Protein AF-A0A7S1S183-F1 (afdb_monomer_lite)

InterPro domains:
  IPR004155 PBS lyase HEAT-like repeat [SM00567] (1-33)
  IPR004155 PBS lyase HEAT-like repeat [SM00567] (35-67)
  IPR004155 PBS lyase HEAT-like repeat [SM00567] (69-101)
  IPR011989 Armadillo-like helical [G3DSA:1.25.10.10] (1-119)
  IPR016024 Armadillo-type fold [SSF48371] (2-116)
  IPR021133 HEAT, type 2 [PS50077] (56-94)

pLDDT: mean 85.81, std 8.19, range [52.41, 94.81]

Secondary structure (DSSP, 8-state):
-HHHHHHHHHHHHHSPTT-HHHHHHHHGGGG-SSHHHHHHHHHHHHHHSPTT-HHHHHHHHGGGG-S-HHHHHHHHHHHHHHSPTT-HHHHHHHHHHHT-SSHHHHHHHHHHHHHHHT-

Structure (mmCIF, N/CA/C/O backbone):
data_AF-A0A7S1S183-F1
#
_entry.id   AF-A0A7S1S183-F1
#
loop_
_atom_site.group_PDB
_atom_site.id
_atom_site.type_symbol
_atom_site.label_atom_id
_atom_site.label_alt_id
_atom_site.label_comp_id
_atom_site.label_asym_id
_atom_site.label_entity_id
_atom_site.label_seq_id
_atom_site.pdbx_PDB_ins_code
_atom_site.Cartn_x
_atom_site.Cartn_y
_atom_site.Cartn_z
_atom_site.occupancy
_atom_site.B_iso_or_equiv
_atom_site.auth_seq_id
_atom_site.auth_comp_id
_atom_site.auth_asym_id
_atom_site.auth_atom_id
_atom_site.pdbx_PDB_model_num
ATOM 1 N N . VAL A 1 1 ? 12.761 -12.565 -15.557 1.00 52.41 1 VAL A N 1
ATOM 2 C CA . VAL A 1 1 ? 11.536 -11.726 -15.482 1.00 52.41 1 VAL A CA 1
ATOM 3 C C . VAL A 1 1 ? 10.562 -12.270 -14.442 1.00 52.41 1 VAL A C 1
ATOM 5 O O . VAL A 1 1 ? 10.143 -11.478 -13.608 1.00 52.41 1 VAL A O 1
ATOM 8 N N . GLU A 1 2 ? 10.282 -13.577 -14.425 1.00 69.88 2 GLU A N 1
ATOM 9 C CA . GLU A 1 2 ? 9.518 -14.254 -13.357 1.00 69.88 2 GLU A CA 1
ATOM 10 C C . GLU A 1 2 ? 10.226 -14.241 -11.999 1.00 69.88 2 GLU A C 1
ATOM 12 O O . GLU A 1 2 ? 9.623 -13.864 -11.006 1.00 69.88 2 GLU A O 1
ATOM 17 N N . VAL A 1 3 ? 11.530 -14.535 -11.974 1.00 75.94 3 VAL A N 1
ATOM 18 C CA . VAL A 1 3 ? 12.269 -14.841 -10.734 1.00 75.94 3 VAL A CA 1
ATOM 19 C C . VAL A 1 3 ? 12.100 -13.805 -9.615 1.00 75.94 3 VAL A C 1
ATOM 21 O O . VAL A 1 3 ? 11.875 -14.193 -8.479 1.00 75.94 3 VAL A O 1
ATOM 24 N N . ARG A 1 4 ? 12.170 -12.493 -9.898 1.00 78.69 4 ARG A N 1
ATOM 25 C CA . ARG A 1 4 ? 12.045 -11.457 -8.848 1.00 78.69 4 ARG A CA 1
ATOM 26 C C . ARG A 1 4 ? 10.615 -11.300 -8.332 1.00 78.69 4 ARG A C 1
ATOM 28 O O . ARG A 1 4 ? 10.431 -11.149 -7.133 1.00 78.69 4 ARG A O 1
ATOM 35 N N . ARG A 1 5 ? 9.617 -11.369 -9.217 1.00 80.12 5 ARG A N 1
ATOM 36 C CA . ARG A 1 5 ? 8.201 -11.371 -8.819 1.00 80.12 5 ARG A CA 1
ATOM 37 C C . ARG A 1 5 ? 7.903 -12.606 -7.971 1.00 80.12 5 ARG A C 1
ATOM 39 O O . ARG A 1 5 ? 7.385 -12.480 -6.871 1.00 80.12 5 ARG A O 1
ATOM 46 N N . THR A 1 6 ? 8.307 -13.774 -8.463 1.00 78.88 6 THR A N 1
ATOM 47 C CA . THR A 1 6 ? 8.131 -15.055 -7.777 1.00 78.88 6 THR A CA 1
ATOM 48 C C . THR A 1 6 ? 8.861 -15.077 -6.437 1.00 78.88 6 THR A C 1
ATOM 50 O O . THR A 1 6 ? 8.320 -15.602 -5.476 1.00 78.88 6 THR A O 1
ATOM 53 N N . ALA A 1 7 ? 10.046 -14.467 -6.330 1.00 77.25 7 ALA A N 1
ATOM 54 C CA . ALA A 1 7 ? 10.759 -14.345 -5.060 1.00 77.25 7 ALA A CA 1
ATOM 55 C C . ALA A 1 7 ? 9.991 -13.481 -4.049 1.00 77.25 7 ALA A C 1
ATOM 57 O O . ALA A 1 7 ? 9.837 -13.891 -2.905 1.00 77.25 7 ALA A O 1
ATOM 58 N N . VAL A 1 8 ? 9.463 -12.326 -4.470 1.00 80.38 8 VAL A N 1
ATOM 59 C CA . VAL A 1 8 ? 8.624 -11.470 -3.612 1.00 80.38 8 VAL A CA 1
ATOM 60 C C . VAL A 1 8 ? 7.364 -12.215 -3.160 1.00 80.38 8 VAL A C 1
ATOM 62 O O . VAL A 1 8 ? 7.011 -12.186 -1.982 1.00 80.38 8 VAL A O 1
ATOM 65 N N . GLU A 1 9 ? 6.705 -12.930 -4.071 1.00 81.38 9 GLU A N 1
ATOM 66 C CA . GLU A 1 9 ? 5.523 -13.743 -3.763 1.00 81.38 9 GLU A CA 1
ATOM 67 C C . GLU A 1 9 ? 5.845 -14.888 -2.796 1.00 81.38 9 GLU A C 1
ATOM 69 O O . GLU A 1 9 ? 5.119 -15.075 -1.821 1.00 81.38 9 GLU A O 1
ATOM 74 N N . ALA A 1 10 ? 6.944 -15.610 -3.025 1.00 77.44 10 ALA A N 1
ATOM 75 C CA . ALA A 1 10 ? 7.378 -16.718 -2.184 1.00 77.44 10 ALA A CA 1
ATOM 76 C C . ALA A 1 10 ? 7.739 -16.242 -0.772 1.00 77.44 10 ALA A C 1
ATOM 78 O O . ALA A 1 10 ? 7.210 -16.793 0.191 1.00 77.44 10 ALA A O 1
ATOM 79 N N . LEU A 1 11 ? 8.548 -15.180 -0.646 1.00 78.88 11 LEU A N 1
ATOM 80 C CA . LEU A 1 11 ? 8.900 -14.570 0.644 1.00 78.88 11 LEU A CA 1
ATOM 81 C C . LEU A 1 11 ? 7.647 -14.175 1.431 1.00 78.88 11 LEU A C 1
ATOM 83 O O . LEU A 1 11 ? 7.523 -14.487 2.609 1.00 78.88 11 LEU A O 1
ATOM 87 N N . SER A 1 12 ? 6.666 -13.581 0.753 1.00 79.12 12 SER A N 1
ATOM 88 C CA . SER A 1 12 ? 5.418 -13.152 1.395 1.00 79.12 12 SER A CA 1
ATOM 89 C C . SER A 1 12 ? 4.487 -14.296 1.780 1.00 79.12 12 SER A C 1
ATOM 91 O O . SER A 1 12 ? 3.586 -14.097 2.586 1.00 79.12 12 SER A O 1
ATOM 93 N N . SER A 1 13 ? 4.635 -15.465 1.153 1.00 81.94 13 SER A N 1
ATOM 94 C CA . SER A 1 13 ? 3.787 -16.630 1.429 1.00 81.94 13 SER A CA 1
ATOM 95 C C . SER A 1 13 ? 4.224 -17.409 2.667 1.00 81.94 13 SER A C 1
ATOM 97 O O . SER A 1 13 ? 3.406 -18.107 3.259 1.00 81.94 13 SER A O 1
ATOM 99 N N . VAL A 1 14 ? 5.501 -17.290 3.043 1.00 79.44 14 VAL A N 1
ATOM 100 C CA . VAL A 1 14 ? 6.097 -18.013 4.176 1.00 79.44 14 VAL A CA 1
ATOM 101 C C . VAL A 1 14 ? 6.329 -17.126 5.395 1.00 79.44 14 VAL A C 1
ATOM 103 O O . VAL A 1 14 ? 6.540 -17.650 6.483 1.00 79.44 14 VAL A O 1
ATOM 106 N N . ALA A 1 15 ? 6.313 -15.803 5.224 1.00 82.56 15 ALA A N 1
ATOM 107 C CA . ALA A 1 15 ? 6.517 -14.867 6.316 1.00 82.56 15 ALA A CA 1
ATOM 108 C C . ALA A 1 15 ? 5.286 -14.761 7.222 1.00 82.56 15 ALA A C 1
ATOM 110 O O . ALA A 1 15 ? 4.144 -14.710 6.757 1.00 82.56 15 ALA A O 1
ATOM 111 N N . GLU A 1 16 ? 5.539 -14.673 8.525 1.00 84.56 16 GLU A N 1
ATOM 112 C CA . GLU A 1 16 ? 4.525 -14.305 9.507 1.00 84.56 16 GLU A CA 1
ATOM 113 C C . GLU A 1 16 ? 4.121 -12.836 9.330 1.00 84.56 16 GLU A C 1
ATOM 115 O O . GLU A 1 16 ? 4.919 -11.986 8.920 1.00 84.56 16 GLU A O 1
ATOM 120 N N . ARG A 1 17 ? 2.857 -12.533 9.639 1.00 85.88 17 ARG A N 1
ATOM 121 C CA . ARG A 1 17 ? 2.362 -11.154 9.651 1.00 85.88 17 ARG A CA 1
ATOM 122 C C . ARG A 1 17 ? 3.115 -10.367 10.734 1.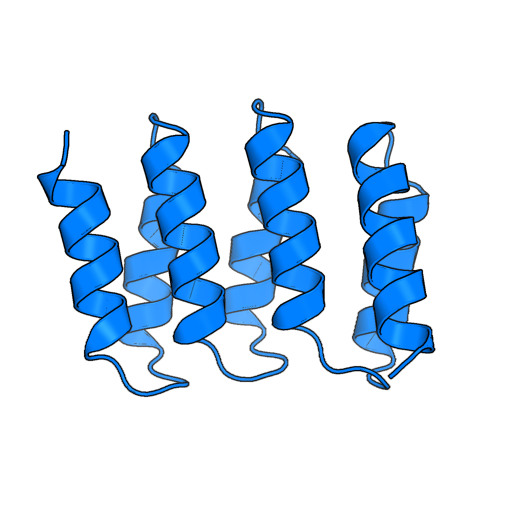00 85.88 17 ARG A C 1
ATOM 124 O O . ARG A 1 17 ? 3.299 -10.887 11.826 1.00 85.88 17 ARG A O 1
ATOM 131 N N . GLY A 1 18 ? 3.555 -9.154 10.415 1.00 84.69 18 GLY A N 1
ATOM 132 C CA . GLY A 1 18 ? 4.384 -8.312 11.283 1.00 84.69 18 GLY A CA 1
ATOM 133 C C . GLY A 1 18 ? 5.886 -8.577 11.193 1.00 84.69 18 GLY A C 1
ATOM 134 O O . GLY A 1 18 ? 6.658 -7.966 11.924 1.00 84.69 18 GLY A O 1
ATOM 135 N N . ASN A 1 19 ? 6.347 -9.465 10.303 1.00 88.88 19 ASN A N 1
ATOM 136 C CA . ASN A 1 19 ? 7.778 -9.715 10.156 1.00 88.88 19 ASN A CA 1
ATOM 137 C C . ASN A 1 19 ? 8.496 -8.501 9.529 1.00 88.88 19 ASN A C 1
ATOM 139 O O . ASN A 1 19 ? 8.498 -8.320 8.309 1.00 88.88 19 ASN A O 1
ATOM 143 N N . GLU A 1 20 ? 9.135 -7.693 10.376 1.00 87.56 20 GLU A N 1
ATOM 144 C CA . GLU A 1 20 ? 9.826 -6.457 9.987 1.00 87.56 20 GLU A CA 1
ATOM 145 C C . GLU A 1 20 ? 10.906 -6.677 8.918 1.00 87.56 20 GLU A C 1
ATOM 147 O O . GLU A 1 20 ? 11.012 -5.892 7.975 1.00 87.56 20 GLU A O 1
ATOM 152 N N . GLU A 1 21 ? 11.681 -7.763 9.010 1.00 88.25 21 GLU A N 1
ATOM 153 C CA . GLU A 1 21 ? 12.730 -8.084 8.033 1.00 88.25 21 GLU A CA 1
ATOM 154 C C . GLU A 1 21 ? 12.134 -8.336 6.640 1.00 88.25 21 GLU A C 1
ATOM 156 O O . GLU A 1 21 ? 12.644 -7.844 5.630 1.00 88.25 21 GLU A O 1
ATOM 161 N N . THR A 1 22 ? 11.002 -9.036 6.580 1.00 89.06 22 THR A N 1
ATOM 162 C CA . THR A 1 22 ? 10.270 -9.282 5.337 1.00 89.06 22 THR A CA 1
ATOM 163 C C . THR A 1 22 ? 9.655 -7.995 4.806 1.00 89.06 22 THR A C 1
ATOM 165 O O . THR A 1 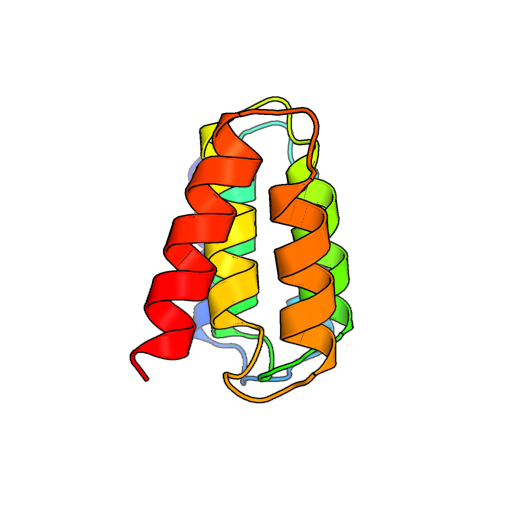22 ? 9.764 -7.722 3.612 1.00 89.06 22 THR A O 1
ATOM 168 N N . ILE A 1 23 ? 9.047 -7.173 5.665 1.00 90.38 23 ILE A N 1
ATOM 169 C CA . ILE A 1 23 ? 8.491 -5.867 5.278 1.00 90.38 23 ILE A CA 1
ATOM 170 C C . ILE A 1 23 ? 9.588 -4.987 4.673 1.00 90.38 23 ILE A C 1
ATOM 172 O O . ILE A 1 23 ? 9.400 -4.414 3.595 1.00 90.38 23 ILE A O 1
ATOM 176 N N . TYR A 1 24 ? 10.760 -4.933 5.305 1.00 89.62 24 TYR A N 1
ATOM 177 C CA . TYR A 1 24 ? 11.914 -4.196 4.803 1.00 89.62 24 TYR A CA 1
ATOM 178 C C . TYR A 1 24 ? 12.403 -4.747 3.455 1.00 89.62 24 TYR A C 1
ATOM 180 O O . TYR A 1 24 ? 12.545 -3.998 2.483 1.00 89.62 24 TYR A O 1
ATOM 188 N N . ALA A 1 25 ? 12.595 -6.066 3.358 1.00 89.62 25 ALA A N 1
ATOM 189 C CA . ALA A 1 25 ? 13.061 -6.720 2.139 1.00 89.62 25 ALA A CA 1
ATOM 190 C C . ALA A 1 25 ? 12.093 -6.523 0.961 1.00 89.62 25 ALA A C 1
ATOM 192 O O . ALA A 1 25 ? 12.527 -6.258 -0.161 1.00 89.62 25 ALA A O 1
ATOM 193 N N . VAL A 1 26 ? 10.781 -6.613 1.200 1.00 91.06 26 VAL A N 1
ATOM 194 C CA . VAL A 1 26 ? 9.748 -6.376 0.183 1.00 91.06 26 VAL A CA 1
ATOM 195 C C . VAL A 1 26 ? 9.699 -4.898 -0.214 1.00 91.06 26 VAL A C 1
ATOM 197 O O . VAL A 1 26 ? 9.588 -4.596 -1.404 1.00 91.06 26 VAL A O 1
ATOM 200 N N . SER A 1 27 ? 9.843 -3.974 0.739 1.00 91.62 27 SER A N 1
ATOM 201 C CA . SER A 1 27 ? 9.826 -2.526 0.476 1.00 91.62 27 SER A CA 1
ATOM 202 C C . SER A 1 27 ? 10.924 -2.091 -0.500 1.00 91.62 27 SER A C 1
ATOM 204 O O . SER A 1 27 ? 10.705 -1.203 -1.325 1.00 91.62 27 SER A O 1
ATOM 206 N N . ALA A 1 28 ? 12.073 -2.776 -0.507 1.00 91.69 28 ALA A N 1
ATOM 207 C CA . ALA A 1 28 ? 13.145 -2.529 -1.475 1.00 91.69 28 ALA A CA 1
ATOM 208 C C . ALA A 1 28 ? 12.711 -2.737 -2.944 1.00 91.69 28 ALA A C 1
ATOM 210 O O . ALA A 1 28 ? 13.306 -2.166 -3.860 1.00 91.69 28 ALA A O 1
ATOM 211 N N . PHE A 1 29 ? 11.659 -3.525 -3.197 1.00 92.88 29 PHE A N 1
ATOM 212 C CA . PHE A 1 29 ? 11.135 -3.772 -4.544 1.00 92.88 29 PHE A CA 1
ATOM 213 C C . PHE A 1 29 ? 10.128 -2.720 -5.025 1.00 92.88 29 PHE A C 1
ATOM 215 O O . PHE A 1 29 ? 9.783 -2.720 -6.210 1.00 92.88 29 PHE A O 1
ATOM 222 N N . LEU A 1 30 ? 9.704 -1.784 -4.169 1.00 93.25 30 LEU A N 1
ATOM 223 C CA . LEU A 1 30 ? 8.817 -0.687 -4.568 1.00 93.25 30 LEU A CA 1
ATOM 224 C C . LEU A 1 30 ? 9.508 0.298 -5.523 1.00 93.25 30 LEU A C 1
ATOM 226 O O . LEU A 1 30 ? 8.847 0.898 -6.354 1.00 93.25 30 LEU A O 1
ATOM 230 N N . GLY A 1 31 ? 10.837 0.419 -5.490 1.00 91.62 31 GLY A N 1
ATOM 231 C CA . GLY A 1 31 ? 11.603 1.248 -6.435 1.00 91.62 31 GLY A CA 1
ATOM 232 C C . GLY A 1 31 ? 11.998 0.536 -7.735 1.00 91.62 31 GLY A C 1
ATOM 233 O O . GLY A 1 31 ? 12.808 1.048 -8.507 1.00 91.62 31 GLY A O 1
ATOM 234 N N . HIS A 1 32 ? 11.507 -0.682 -7.977 1.00 94.19 32 HIS A N 1
ATOM 235 C CA . HIS A 1 32 ? 11.982 -1.491 -9.096 1.00 94.19 32 HIS A CA 1
ATOM 236 C C . HIS A 1 32 ? 11.557 -0.898 -10.453 1.00 94.19 32 HIS A C 1
ATOM 238 O O . HIS A 1 32 ? 10.416 -0.476 -10.634 1.00 94.19 32 HIS A O 1
ATOM 244 N N . GLN A 1 33 ? 12.448 -0.934 -11.454 1.00 92.88 33 GLN A N 1
ATOM 245 C CA . GLN A 1 33 ? 12.214 -0.330 -12.783 1.00 92.88 33 GLN A CA 1
ATOM 246 C C . GLN A 1 33 ? 10.941 -0.851 -13.466 1.00 92.88 33 GLN A C 1
ATOM 248 O O . GLN A 1 33 ? 10.238 -0.126 -14.165 1.00 92.88 33 GLN A O 1
ATOM 253 N N . ARG A 1 34 ? 10.636 -2.130 -13.238 1.00 91.25 34 ARG A N 1
ATOM 254 C CA . ARG A 1 34 ? 9.475 -2.805 -13.819 1.00 91.25 34 ARG A CA 1
ATOM 255 C C . ARG A 1 34 ? 8.221 -2.655 -12.951 1.00 91.25 34 ARG A C 1
ATOM 257 O O . ARG A 1 34 ? 8.278 -3.082 -11.794 1.00 91.25 34 ARG A O 1
ATOM 264 N N . PRO A 1 35 ? 7.098 -2.161 -13.503 1.00 92.19 35 PRO A N 1
ATOM 265 C CA . PRO A 1 35 ? 5.868 -1.934 -12.746 1.00 92.19 35 PRO A CA 1
ATOM 266 C C . PRO A 1 35 ? 5.279 -3.231 -12.186 1.00 92.19 35 PRO A C 1
ATOM 268 O O . PRO A 1 35 ? 4.819 -3.241 -11.051 1.00 92.19 35 PRO A O 1
ATOM 271 N N . GLU A 1 36 ? 5.393 -4.359 -12.895 1.00 91.50 36 GLU A N 1
ATOM 272 C CA . GLU A 1 36 ? 4.840 -5.635 -12.410 1.00 91.50 36 GLU A CA 1
ATOM 273 C C . GLU A 1 36 ? 5.507 -6.103 -11.104 1.00 91.50 36 GLU A C 1
ATOM 275 O O . GLU A 1 36 ? 4.880 -6.747 -10.266 1.00 91.50 36 GLU A O 1
ATOM 280 N N . VAL A 1 37 ? 6.789 -5.769 -10.912 1.00 92.25 37 VAL A N 1
ATOM 281 C CA . VAL A 1 37 ? 7.521 -6.088 -9.675 1.00 92.25 37 VAL A CA 1
ATOM 282 C C . VAL A 1 37 ? 7.100 -5.151 -8.546 1.00 92.25 37 VAL A C 1
ATOM 284 O O . VAL A 1 37 ? 6.910 -5.616 -7.425 1.00 92.25 37 VAL A O 1
ATOM 287 N N . ARG A 1 38 ? 6.889 -3.861 -8.842 1.00 94.75 38 ARG A N 1
ATOM 288 C CA . ARG A 1 38 ? 6.369 -2.896 -7.863 1.00 94.75 38 ARG A CA 1
ATOM 289 C C . ARG A 1 38 ? 4.981 -3.303 -7.378 1.00 94.75 38 ARG A C 1
ATOM 291 O O . ARG A 1 38 ? 4.740 -3.354 -6.179 1.00 94.75 38 ARG A O 1
ATOM 298 N N . GLN A 1 39 ? 4.098 -3.690 -8.296 1.00 92.88 39 GLN A N 1
ATOM 299 C CA . GLN A 1 39 ? 2.754 -4.162 -7.965 1.00 92.88 39 GLN A CA 1
ATOM 300 C C . GLN A 1 39 ? 2.785 -5.420 -7.084 1.00 92.88 39 GLN A C 1
ATOM 302 O O . GLN A 1 39 ? 2.045 -5.511 -6.103 1.00 92.88 39 GLN A O 1
ATOM 307 N N . ALA A 1 40 ? 3.666 -6.376 -7.394 1.00 91.88 40 ALA A N 1
ATOM 308 C CA . ALA A 1 40 ? 3.846 -7.567 -6.569 1.00 91.88 40 ALA A CA 1
ATOM 309 C C . ALA A 1 40 ? 4.354 -7.223 -5.160 1.00 91.88 40 ALA A C 1
ATOM 311 O O . ALA A 1 40 ? 3.873 -7.803 -4.188 1.00 91.88 40 ALA A O 1
ATOM 312 N N . ALA A 1 41 ? 5.267 -6.253 -5.042 1.00 93.50 41 ALA A N 1
ATOM 313 C CA . ALA A 1 41 ? 5.763 -5.759 -3.760 1.00 93.50 41 ALA A CA 1
ATOM 314 C C . ALA A 1 41 ? 4.659 -5.084 -2.929 1.00 93.50 41 ALA A C 1
ATOM 316 O O . ALA A 1 41 ? 4.528 -5.359 -1.741 1.00 93.50 41 ALA A O 1
ATOM 317 N N . VAL A 1 42 ? 3.790 -4.288 -3.555 1.00 94.75 42 VAL A N 1
ATOM 318 C CA . VAL A 1 42 ? 2.616 -3.707 -2.883 1.00 94.75 42 VAL A CA 1
ATOM 319 C C . VAL A 1 42 ? 1.684 -4.795 -2.347 1.00 94.75 42 VAL A C 1
ATOM 321 O O . VAL A 1 42 ? 1.290 -4.768 -1.181 1.00 94.75 42 VAL A O 1
ATOM 324 N N . GLY A 1 43 ? 1.348 -5.789 -3.174 1.00 91.50 43 GLY A N 1
ATOM 325 C CA . GLY A 1 43 ? 0.490 -6.901 -2.753 1.00 91.50 43 GLY A CA 1
ATOM 326 C C . GLY A 1 43 ? 1.123 -7.771 -1.663 1.00 91.50 43 GLY A C 1
ATOM 327 O O . GLY A 1 43 ? 0.423 -8.296 -0.800 1.00 91.50 43 GLY A O 1
ATOM 328 N N . ALA A 1 44 ? 2.446 -7.913 -1.690 1.00 91.81 44 ALA A N 1
ATOM 329 C CA . ALA A 1 44 ? 3.231 -8.558 -0.651 1.00 91.81 44 ALA A CA 1
ATOM 330 C C . ALA A 1 44 ? 3.136 -7.815 0.686 1.00 91.81 44 ALA A C 1
ATOM 332 O O . ALA A 1 44 ? 2.743 -8.439 1.668 1.00 91.81 44 ALA A O 1
ATOM 333 N N . LEU A 1 45 ? 3.379 -6.499 0.706 1.00 92.12 45 LEU A N 1
ATOM 334 C CA . LEU A 1 45 ? 3.293 -5.677 1.919 1.00 92.12 45 LEU A CA 1
ATOM 335 C C . LEU A 1 45 ? 1.929 -5.780 2.594 1.00 92.12 45 LEU A C 1
ATOM 337 O O . LEU A 1 45 ? 1.863 -6.007 3.791 1.00 92.12 45 LEU A O 1
ATOM 341 N N . VAL A 1 46 ? 0.839 -5.731 1.828 1.00 91.06 46 VAL A N 1
ATOM 342 C CA . VAL A 1 46 ? -0.524 -5.900 2.367 1.00 91.06 46 VAL A CA 1
ATOM 343 C C . VAL A 1 46 ? -0.724 -7.242 3.088 1.00 91.06 46 VAL A C 1
ATOM 345 O O . VAL A 1 46 ? -1.550 -7.340 3.995 1.00 91.06 46 VAL A O 1
ATOM 348 N N . ARG A 1 47 ? -0.015 -8.296 2.668 1.00 89.69 47 ARG A N 1
ATOM 349 C CA . ARG A 1 47 ? -0.117 -9.628 3.283 1.00 89.69 47 ARG A CA 1
ATOM 350 C C . ARG A 1 47 ? 0.734 -9.746 4.541 1.00 89.69 47 ARG A C 1
ATOM 352 O O . ARG A 1 47 ? 0.251 -10.304 5.523 1.00 89.69 47 ARG A O 1
ATOM 359 N N . VAL A 1 48 ? 1.971 -9.254 4.483 1.00 89.75 48 VAL A N 1
ATOM 360 C CA . VAL A 1 48 ? 2.965 -9.456 5.547 1.00 89.75 48 VAL A CA 1
ATOM 361 C C . VAL A 1 48 ? 2.936 -8.374 6.618 1.00 89.75 48 VAL A C 1
ATOM 363 O O . VAL A 1 48 ? 3.392 -8.632 7.720 1.00 89.75 48 VAL A O 1
ATOM 366 N N . ALA A 1 49 ? 2.411 -7.184 6.337 1.00 89.06 49 ALA A N 1
ATOM 367 C CA . ALA A 1 49 ? 2.342 -6.110 7.319 1.00 89.06 49 ALA A CA 1
ATOM 368 C C . ALA A 1 49 ? 1.218 -6.330 8.337 1.00 89.06 49 ALA A C 1
ATOM 370 O O . ALA A 1 49 ? 0.159 -6.889 8.018 1.00 89.06 49 ALA A O 1
ATOM 371 N N . GLU A 1 50 ? 1.440 -5.855 9.561 1.00 86.94 50 GLU A N 1
ATOM 372 C CA . GLU A 1 50 ? 0.361 -5.695 10.530 1.00 86.94 50 GLU A CA 1
ATOM 373 C C . GLU A 1 50 ? -0.623 -4.608 10.090 1.00 86.94 50 GLU A C 1
ATOM 375 O O . GLU A 1 50 ? -0.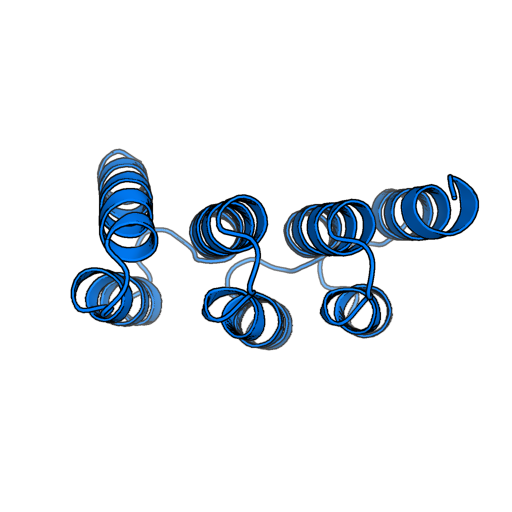355 -3.778 9.216 1.00 86.94 50 GLU A O 1
ATOM 380 N N . THR A 1 51 ? -1.817 -4.651 10.676 1.00 79.81 51 THR A N 1
ATOM 381 C CA . THR A 1 51 ? -2.777 -3.564 10.493 1.00 79.81 51 THR A CA 1
ATOM 382 C C . THR A 1 51 ? -2.202 -2.300 11.136 1.00 79.81 51 THR A C 1
ATOM 384 O O . THR A 1 51 ? -1.665 -2.362 12.237 1.00 79.81 51 THR A O 1
ATOM 387 N N . SER A 1 52 ? -2.282 -1.173 10.433 1.00 78.38 52 SER A N 1
ATOM 388 C CA . SER A 1 52 ? -1.678 0.111 10.803 1.00 78.38 52 SER A CA 1
ATOM 389 C C . SER A 1 52 ? -0.151 0.064 11.000 1.00 78.38 52 SER A C 1
ATOM 391 O O . SER A 1 52 ? 0.413 0.896 11.708 1.00 78.38 52 SER A O 1
ATOM 393 N N . ASP A 1 53 ? 0.547 -0.863 10.329 1.00 85.31 53 ASP A N 1
ATOM 394 C CA . ASP A 1 53 ? 2.013 -0.891 10.296 1.00 85.31 53 ASP A CA 1
ATOM 395 C C . ASP A 1 53 ? 2.572 0.375 9.621 1.00 85.31 53 ASP A C 1
ATOM 397 O O . ASP A 1 53 ? 2.465 0.576 8.404 1.00 85.31 53 ASP A O 1
ATOM 401 N N . ALA A 1 54 ? 3.190 1.241 10.424 1.00 85.12 54 ALA A N 1
ATOM 402 C CA . ALA A 1 54 ? 3.696 2.534 9.976 1.00 85.12 54 ALA A CA 1
ATOM 403 C C . ALA A 1 54 ? 4.792 2.415 8.902 1.00 85.12 54 ALA A C 1
ATOM 405 O O . ALA A 1 54 ? 4.882 3.271 8.013 1.00 85.12 54 ALA A O 1
ATOM 406 N N . SER A 1 55 ? 5.611 1.360 8.953 1.00 87.19 55 SER A N 1
ATOM 407 C CA . SER A 1 55 ? 6.686 1.125 7.985 1.00 87.19 55 SER A CA 1
ATOM 408 C C . SER A 1 55 ? 6.105 0.754 6.624 1.00 87.19 55 SER A C 1
ATOM 410 O O . SER A 1 55 ? 6.481 1.344 5.609 1.00 87.19 55 SER A O 1
ATOM 412 N N . ALA A 1 56 ? 5.135 -0.161 6.598 1.00 89.62 56 ALA A N 1
ATOM 413 C CA . ALA A 1 56 ? 4.443 -0.566 5.382 1.00 89.62 56 ALA A CA 1
ATOM 414 C C . ALA A 1 56 ? 3.636 0.591 4.775 1.00 89.62 56 ALA A C 1
ATOM 416 O O . ALA A 1 56 ? 3.705 0.819 3.566 1.00 89.62 56 ALA A O 1
ATOM 417 N N . VAL A 1 57 ? 2.922 1.363 5.601 1.00 89.44 57 VAL A N 1
ATOM 418 C CA . VAL A 1 57 ? 2.175 2.552 5.159 1.00 89.44 57 VAL A CA 1
ATOM 419 C C . VAL A 1 57 ? 3.117 3.578 4.525 1.00 89.44 57 VAL A C 1
ATOM 421 O O . VAL A 1 57 ? 2.881 4.029 3.401 1.00 89.44 57 VAL A O 1
ATOM 424 N N . THR A 1 58 ? 4.226 3.900 5.195 1.00 89.50 58 THR A N 1
ATOM 425 C CA . THR A 1 58 ? 5.221 4.857 4.683 1.00 89.50 58 THR A CA 1
ATOM 426 C C . THR A 1 58 ? 5.844 4.377 3.376 1.00 89.50 58 THR A C 1
ATOM 428 O O . THR A 1 58 ? 5.981 5.158 2.435 1.00 89.50 58 THR A O 1
ATOM 431 N N . ALA A 1 59 ? 6.177 3.089 3.282 1.00 91.06 59 ALA A N 1
ATOM 432 C CA . ALA A 1 59 ? 6.737 2.504 2.072 1.00 91.06 59 ALA A CA 1
ATOM 433 C C . ALA A 1 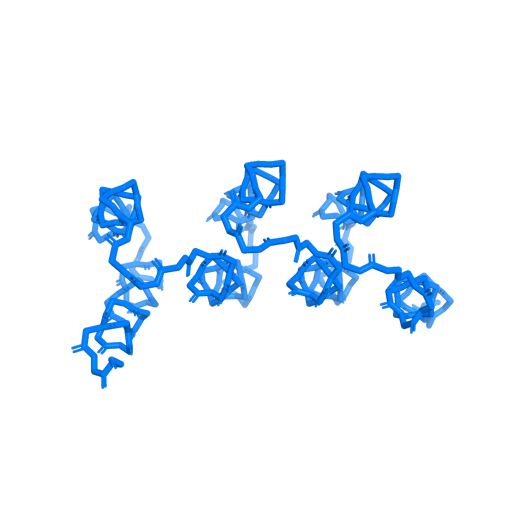59 ? 5.758 2.609 0.889 1.00 91.06 59 ALA A C 1
ATOM 435 O O . ALA A 1 59 ? 6.138 3.045 -0.198 1.00 91.06 59 ALA A O 1
ATOM 436 N N . VAL A 1 60 ? 4.478 2.281 1.102 1.00 92.19 60 VAL A N 1
ATOM 437 C CA . VAL A 1 60 ? 3.447 2.335 0.053 1.00 92.19 60 VAL A CA 1
ATOM 438 C C . VAL A 1 60 ? 3.147 3.771 -0.393 1.00 92.19 60 VAL A C 1
ATOM 440 O O . VAL A 1 60 ? 2.927 3.987 -1.584 1.00 92.19 60 VAL A O 1
ATOM 443 N N . LYS A 1 61 ? 3.203 4.769 0.500 1.00 90.56 61 LYS A N 1
ATOM 444 C CA . LYS A 1 61 ? 2.984 6.187 0.142 1.00 90.56 61 LYS A CA 1
ATOM 445 C C . LYS A 1 61 ? 3.898 6.695 -0.966 1.00 90.56 61 LYS A C 1
ATOM 447 O O . LYS A 1 61 ? 3.471 7.518 -1.770 1.00 90.56 61 LYS A O 1
ATOM 452 N N . VAL A 1 62 ? 5.135 6.208 -1.037 1.00 91.75 62 VAL A N 1
ATOM 453 C CA . VAL A 1 62 ? 6.093 6.623 -2.077 1.00 91.75 62 VAL A CA 1
ATOM 454 C C . VAL A 1 62 ? 5.544 6.350 -3.483 1.00 91.75 62 VAL A C 1
ATOM 456 O O . VAL A 1 62 ? 5.831 7.090 -4.420 1.00 91.75 62 VAL A O 1
ATOM 459 N N . LEU A 1 63 ? 4.701 5.327 -3.632 1.00 94.25 63 LEU A N 1
ATOM 460 C CA . LEU A 1 63 ? 4.110 4.940 -4.910 1.00 94.25 63 LEU A CA 1
ATOM 461 C C . LEU A 1 63 ? 2.921 5.801 -5.347 1.00 94.25 63 LEU A C 1
ATOM 463 O O . LEU A 1 63 ? 2.416 5.611 -6.450 1.00 94.25 63 LEU A O 1
ATOM 467 N N . LEU A 1 64 ? 2.481 6.758 -4.530 1.00 91.19 64 LEU A N 1
ATOM 468 C CA . LEU A 1 64 ? 1.477 7.742 -4.942 1.00 91.19 64 LEU A CA 1
ATOM 469 C C . LEU A 1 64 ? 2.022 8.690 -6.018 1.00 91.19 64 LEU A C 1
ATOM 471 O O . LEU A 1 64 ? 1.267 9.182 -6.843 1.00 91.19 64 LEU A O 1
ATOM 475 N N . GLU A 1 65 ? 3.337 8.887 -6.073 1.00 90.94 65 GLU A N 1
ATOM 476 C CA . GLU A 1 65 ? 4.003 9.670 -7.121 1.00 90.94 65 GLU A CA 1
ATOM 477 C C . GLU A 1 65 ? 4.615 8.761 -8.208 1.00 90.94 65 GLU A C 1
ATOM 479 O O . GLU A 1 65 ? 5.470 9.186 -8.987 1.00 90.94 65 GLU A O 1
ATOM 484 N N . ASP A 1 66 ? 4.202 7.486 -8.277 1.00 94.69 66 ASP A N 1
ATOM 485 C CA . ASP A 1 66 ? 4.691 6.565 -9.303 1.00 94.69 66 ASP A CA 1
ATOM 486 C C . ASP A 1 66 ? 4.273 7.043 -10.709 1.00 94.69 66 ASP A C 1
ATOM 488 O O . ASP A 1 66 ? 3.119 7.445 -10.921 1.00 94.69 66 ASP A O 1
ATOM 492 N N . PRO A 1 67 ? 5.170 6.965 -11.713 1.00 91.94 67 PRO A N 1
ATOM 493 C CA . PRO A 1 67 ? 4.840 7.359 -13.081 1.00 91.94 67 PRO A CA 1
ATOM 494 C C . PRO A 1 67 ? 3.716 6.517 -13.702 1.00 91.94 67 PRO A C 1
ATOM 496 O O . PRO A 1 67 ? 3.074 6.965 -14.650 1.00 91.94 67 PRO A O 1
ATOM 499 N N . SER A 1 68 ? 3.470 5.303 -13.201 1.00 93.62 68 SER A N 1
ATOM 500 C CA . SER A 1 68 ? 2.397 4.429 -13.667 1.00 93.62 68 SER A CA 1
ATOM 501 C C . SER A 1 68 ? 1.100 4.666 -12.877 1.00 93.62 68 SER A C 1
ATOM 503 O O . SER A 1 68 ? 1.065 4.375 -11.678 1.00 93.62 68 SER A O 1
ATOM 505 N N . PRO A 1 69 ? -0.001 5.086 -13.532 1.00 91.50 69 PRO A N 1
ATOM 506 C CA . PRO A 1 69 ? -1.306 5.245 -12.878 1.00 91.50 69 PRO A CA 1
ATOM 507 C C . PRO A 1 69 ? -1.815 3.959 -12.210 1.00 91.50 69 PRO A C 1
ATOM 509 O O . PRO A 1 69 ? -2.405 3.994 -11.133 1.00 91.50 69 PRO A O 1
ATOM 512 N N . GLU A 1 70 ? -1.528 2.799 -12.806 1.00 92.38 70 GLU A N 1
ATOM 513 C CA . GLU A 1 70 ? -1.903 1.493 -12.248 1.00 92.38 70 GLU A CA 1
ATOM 514 C C . GLU A 1 70 ? -1.190 1.201 -10.918 1.00 92.38 70 GLU A C 1
ATOM 516 O O . GLU A 1 70 ? -1.768 0.608 -10.001 1.00 92.38 70 GLU A O 1
ATOM 521 N N . ILE A 1 71 ? 0.060 1.653 -10.777 1.00 94.81 71 ILE A N 1
ATOM 522 C CA . ILE A 1 71 ? 0.814 1.519 -9.527 1.00 94.81 71 ILE A CA 1
ATOM 523 C C . ILE A 1 71 ? 0.298 2.497 -8.477 1.00 94.81 71 ILE A C 1
ATOM 525 O O . ILE A 1 71 ? 0.107 2.084 -7.333 1.00 94.81 71 ILE A O 1
ATOM 529 N N . ARG A 1 72 ? -0.031 3.737 -8.860 1.00 93.50 72 ARG A N 1
ATOM 530 C CA . ARG A 1 72 ? -0.665 4.703 -7.948 1.00 93.50 72 ARG A CA 1
ATOM 531 C C . ARG A 1 72 ? -1.981 4.172 -7.385 1.00 93.50 72 ARG A C 1
ATOM 533 O O . ARG A 1 72 ? -2.175 4.156 -6.172 1.00 93.50 72 ARG A O 1
ATOM 540 N N . ARG A 1 73 ? -2.852 3.632 -8.244 1.00 91.12 73 ARG A N 1
ATOM 541 C CA . ARG A 1 73 ? -4.103 2.975 -7.822 1.00 91.12 73 ARG A CA 1
ATOM 542 C C . ARG A 1 73 ? -3.850 1.786 -6.901 1.00 91.12 73 ARG A C 1
ATOM 544 O O . ARG A 1 73 ? -4.519 1.643 -5.879 1.00 91.12 73 ARG A O 1
ATOM 551 N N . SER A 1 74 ? -2.857 0.957 -7.227 1.00 93.12 74 SER A N 1
ATOM 552 C CA . SER A 1 74 ? -2.460 -0.173 -6.379 1.00 93.12 74 SER A CA 1
ATOM 553 C C . SER A 1 74 ? -2.001 0.288 -4.992 1.00 93.12 74 SER A C 1
ATOM 555 O O . SER A 1 74 ? -2.352 -0.346 -3.998 1.00 93.12 74 SER A O 1
ATOM 557 N N . ALA A 1 75 ? -1.266 1.400 -4.914 1.00 93.12 75 ALA A N 1
ATOM 558 C CA . ALA A 1 75 ? -0.815 1.988 -3.659 1.00 93.12 75 ALA A CA 1
ATOM 559 C C . ALA A 1 75 ? -1.993 2.460 -2.799 1.00 93.12 75 ALA A C 1
ATOM 561 O O . ALA A 1 75 ? -2.081 2.096 -1.632 1.00 93.12 75 ALA A O 1
ATOM 562 N N . ILE A 1 76 ? -2.954 3.178 -3.382 1.00 91.62 76 ILE A N 1
ATOM 563 C CA . ILE A 1 76 ? -4.145 3.667 -2.666 1.00 91.62 76 ILE A CA 1
ATOM 564 C C . ILE A 1 76 ? -4.995 2.500 -2.152 1.00 91.62 76 ILE A C 1
ATOM 566 O O . ILE A 1 76 ? -5.393 2.470 -0.986 1.00 91.62 76 ILE A O 1
ATOM 570 N N . ALA A 1 77 ? -5.207 1.481 -2.988 1.00 89.88 77 ALA A N 1
ATOM 571 C CA . ALA A 1 77 ? -5.917 0.272 -2.586 1.00 89.88 77 ALA A CA 1
ATOM 572 C C . ALA A 1 77 ? -5.193 -0.491 -1.462 1.00 89.88 77 ALA A C 1
ATOM 574 O O . ALA A 1 77 ? -5.848 -1.102 -0.613 1.00 89.88 77 ALA A O 1
ATOM 575 N N . ALA A 1 78 ? -3.856 -0.483 -1.456 1.00 90.88 78 ALA A N 1
ATOM 576 C CA . ALA A 1 78 ? -3.050 -1.077 -0.398 1.00 90.88 78 ALA A CA 1
ATOM 577 C C . ALA A 1 78 ? -3.113 -0.270 0.900 1.00 90.88 78 ALA A C 1
ATOM 579 O O . ALA A 1 78 ? -3.338 -0.875 1.944 1.00 90.88 78 ALA A O 1
ATOM 580 N N . LEU A 1 79 ? -3.023 1.063 0.840 1.00 89.50 79 LEU A N 1
ATOM 581 C CA . LEU A 1 79 ? -3.235 1.937 1.997 1.00 89.50 79 LEU A CA 1
ATOM 582 C C . LEU A 1 79 ? -4.594 1.646 2.636 1.00 89.50 79 LEU A C 1
ATOM 584 O O . LEU A 1 79 ? -4.654 1.322 3.812 1.00 89.50 79 LEU A O 1
ATOM 588 N N . GLY A 1 80 ? -5.670 1.572 1.852 1.00 86.88 80 GLY A N 1
ATOM 589 C CA . GLY A 1 80 ? -6.995 1.213 2.368 1.00 86.88 80 GLY A CA 1
ATOM 590 C C . GLY A 1 80 ? -7.143 -0.205 2.941 1.00 86.88 80 GLY A C 1
ATOM 591 O O . GLY A 1 80 ? -8.214 -0.540 3.444 1.00 86.88 80 GLY A O 1
ATOM 592 N N . LYS A 1 81 ? -6.148 -1.088 2.785 1.00 87.38 81 LYS A N 1
ATOM 593 C CA . LYS A 1 81 ? -6.114 -2.427 3.404 1.00 87.38 81 LYS A CA 1
ATOM 594 C C . LYS A 1 81 ? -5.171 -2.493 4.603 1.00 87.38 81 LYS A C 1
ATOM 596 O O . LYS A 1 81 ? -5.427 -3.290 5.498 1.00 87.38 81 LYS A O 1
ATOM 601 N N . LEU A 1 82 ? -4.080 -1.732 4.561 1.00 86.25 82 LEU A N 1
ATOM 602 C CA . LEU A 1 82 ? -3.121 -1.604 5.653 1.00 86.25 82 LEU A CA 1
ATOM 603 C C . LEU A 1 82 ? -3.712 -0.787 6.796 1.00 86.25 82 LEU A C 1
ATOM 605 O O . LEU A 1 82 ? -3.476 -1.103 7.950 1.00 86.25 82 LEU A O 1
ATOM 609 N N . LEU A 1 83 ? -4.504 0.226 6.467 1.00 82.06 83 LEU A N 1
ATOM 610 C CA . LEU A 1 83 ? -5.139 1.120 7.416 1.00 82.06 83 LEU A CA 1
ATOM 611 C C . LEU A 1 83 ? -6.447 0.505 7.948 1.00 82.06 83 LEU A C 1
ATOM 613 O O . LEU A 1 83 ? -7.273 0.012 7.171 1.00 82.06 83 LEU A O 1
ATOM 617 N N . GLU A 1 84 ? -6.631 0.520 9.269 1.00 71.81 84 GLU A N 1
ATOM 618 C CA . GLU A 1 84 ? -7.855 0.037 9.916 1.00 71.81 84 GLU A CA 1
ATOM 619 C C . GLU A 1 84 ? -9.007 1.040 9.773 1.00 71.81 84 GLU A C 1
ATOM 621 O O . GLU A 1 84 ? -8.820 2.254 9.856 1.00 71.81 84 GLU A O 1
ATOM 626 N N . ALA A 1 85 ? -10.231 0.544 9.576 1.00 60.72 85 ALA A N 1
ATOM 627 C CA . ALA A 1 85 ? -11.408 1.404 9.619 1.00 60.72 85 ALA A CA 1
ATOM 628 C C . ALA A 1 85 ? -11.626 1.893 11.062 1.00 60.72 85 ALA A C 1
ATOM 630 O O . ALA A 1 85 ? -11.753 1.079 11.971 1.00 60.72 85 ALA A O 1
ATOM 631 N N . GLY A 1 86 ? -11.684 3.212 11.261 1.00 58.59 86 GLY A N 1
ATOM 632 C CA . GLY A 1 86 ? -11.921 3.829 12.573 1.00 58.59 86 GLY A CA 1
ATOM 633 C C . GLY A 1 86 ? -10.689 4.446 13.236 1.00 58.59 86 GLY A C 1
ATOM 634 O O . GLY A 1 86 ? -10.834 5.100 14.265 1.00 58.59 86 GLY A O 1
ATOM 635 N N . ASP A 1 87 ? -9.504 4.305 12.641 1.00 68.88 87 ASP A N 1
ATOM 636 C CA . ASP A 1 87 ? -8.312 5.034 13.070 1.00 68.88 87 ASP A CA 1
ATOM 637 C C . ASP A 1 87 ? -8.321 6.451 12.458 1.00 68.88 87 ASP A C 1
ATOM 639 O O . ASP A 1 87 ? -8.444 6.648 11.248 1.00 68.88 87 ASP A O 1
ATOM 643 N N . GLU A 1 88 ? -8.249 7.469 13.313 1.00 69.56 88 GLU A N 1
ATOM 644 C CA . GLU A 1 88 ? -8.330 8.879 12.921 1.00 69.56 88 GLU A CA 1
ATOM 645 C C . GLU A 1 88 ? -7.164 9.296 12.008 1.00 69.56 88 GLU A C 1
ATOM 647 O O . GLU A 1 88 ? -7.332 10.151 11.130 1.00 69.56 88 GLU A O 1
ATOM 652 N N . SER A 1 89 ? -6.009 8.632 12.139 1.00 70.06 89 SER A N 1
ATOM 653 C CA . SER A 1 89 ? -4.862 8.846 11.252 1.00 70.06 89 SER A CA 1
ATOM 654 C C . SER A 1 89 ? -5.196 8.482 9.802 1.00 70.06 89 SER A C 1
ATOM 656 O O . SER A 1 89 ? -4.809 9.189 8.874 1.00 70.06 89 SER A O 1
ATOM 658 N N . VAL A 1 90 ? -6.027 7.458 9.601 1.00 70.44 90 VAL A N 1
ATOM 659 C CA . VAL A 1 90 ? -6.474 6.959 8.292 1.00 70.44 90 VAL A CA 1
ATOM 660 C C . VAL A 1 90 ? -7.371 7.970 7.598 1.00 70.44 90 VAL A C 1
ATOM 662 O O . VAL A 1 90 ? -7.238 8.205 6.397 1.00 70.44 90 VAL A O 1
ATOM 665 N N . ALA A 1 91 ? -8.279 8.589 8.353 1.00 72.38 91 ALA A N 1
ATOM 666 C CA . ALA A 1 91 ? -9.191 9.591 7.821 1.00 72.38 91 ALA A CA 1
ATOM 667 C C . ALA A 1 91 ? -8.433 10.833 7.333 1.00 72.38 91 ALA A C 1
ATOM 669 O O . ALA A 1 91 ? -8.716 11.325 6.238 1.00 72.38 91 ALA A O 1
ATOM 670 N N . GLN A 1 92 ? -7.444 11.311 8.097 1.00 79.06 92 GLN A N 1
ATOM 671 C CA . GLN A 1 92 ? -6.589 12.428 7.673 1.00 79.06 92 GLN A CA 1
ATOM 672 C C . GLN A 1 92 ? -5.788 12.072 6.424 1.00 79.06 92 GLN A C 1
ATOM 674 O O . GLN A 1 92 ? -5.736 12.843 5.468 1.00 79.06 92 GLN A O 1
ATOM 679 N N . GLU A 1 93 ? -5.208 10.878 6.408 1.00 78.69 93 GLU A N 1
ATOM 680 C CA . GLU A 1 93 ? -4.356 10.430 5.320 1.00 78.69 93 GLU A CA 1
ATOM 681 C C . GLU A 1 93 ? -5.113 10.299 3.999 1.00 78.69 93 GLU A C 1
ATOM 683 O O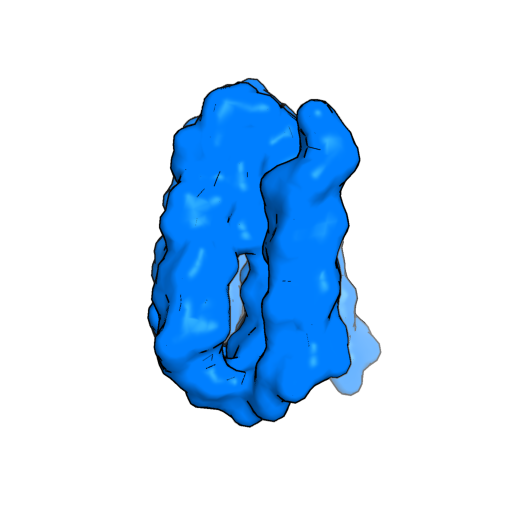 . GLU A 1 93 ? -4.669 10.803 2.970 1.00 78.69 93 GLU A O 1
ATOM 688 N N . LEU A 1 94 ? -6.297 9.685 4.029 1.00 79.81 94 LEU A N 1
ATOM 689 C CA . LEU A 1 94 ? -7.153 9.562 2.854 1.00 79.81 94 LEU A CA 1
ATOM 690 C C . LEU A 1 94 ? -7.756 10.911 2.435 1.00 79.81 94 LEU A C 1
ATOM 692 O O . LEU A 1 94 ? -7.932 11.142 1.239 1.00 79.81 94 LEU A O 1
ATOM 696 N N . SER A 1 95 ? -8.017 11.822 3.380 1.00 84.38 95 SER A N 1
ATOM 697 C CA . SER A 1 95 ? -8.474 13.185 3.063 1.00 84.38 95 SER A CA 1
ATOM 698 C C . SER A 1 95 ? -7.421 13.968 2.280 1.00 84.38 95 SER A C 1
ATOM 700 O O . SER A 1 95 ? -7.755 14.614 1.292 1.00 84.38 95 SER A O 1
ATOM 702 N N . LEU A 1 96 ? -6.137 13.841 2.636 1.00 86.38 96 LEU A N 1
ATOM 703 C CA . LEU A 1 96 ? -5.048 14.444 1.859 1.00 86.38 96 LEU A CA 1
ATOM 704 C C . LEU A 1 96 ? -4.995 13.902 0.422 1.00 86.38 96 LEU A C 1
ATOM 706 O O . LEU A 1 96 ? -4.681 14.641 -0.510 1.00 86.38 96 LEU A O 1
ATOM 710 N N . LEU A 1 97 ? -5.340 12.626 0.213 1.00 87.19 97 LEU A N 1
ATOM 711 C CA . LEU A 1 97 ? -5.403 12.045 -1.132 1.00 87.19 97 LEU A CA 1
ATOM 712 C C . LEU A 1 97 ? -6.585 12.569 -1.957 1.00 87.19 97 LEU A C 1
ATOM 714 O O . LEU A 1 97 ? -6.472 12.655 -3.179 1.00 87.19 97 LEU A O 1
ATOM 718 N N . LEU A 1 98 ? -7.689 12.971 -1.319 1.00 88.81 98 LEU A N 1
ATOM 719 C CA . LEU A 1 98 ? -8.799 13.647 -2.000 1.00 88.81 98 LEU A CA 1
ATOM 720 C C . LEU A 1 98 ? -8.419 15.042 -2.506 1.00 88.81 98 LEU A C 1
ATOM 722 O O . LEU A 1 98 ? -9.039 15.532 -3.445 1.00 88.81 98 LEU A O 1
ATOM 726 N N . GLU A 1 99 ? -7.399 15.671 -1.929 1.00 90.06 99 GLU A N 1
ATOM 727 C CA . GLU A 1 99 ? -6.877 16.970 -2.369 1.00 90.06 99 GLU A CA 1
ATOM 728 C C . GLU A 1 99 ? -5.696 16.837 -3.343 1.00 90.06 99 GLU A C 1
ATOM 730 O O . GLU A 1 99 ? -5.134 17.833 -3.803 1.00 90.06 99 GLU A O 1
ATOM 735 N N . HIS A 1 100 ? -5.314 15.607 -3.701 1.00 90.62 100 HIS A N 1
ATOM 736 C CA . HIS A 1 100 ? -4.156 15.364 -4.548 1.00 90.62 100 HIS A CA 1
ATOM 737 C C . HIS A 1 100 ? -4.324 15.970 -5.953 1.00 90.62 100 HIS A C 1
ATOM 739 O O . HIS A 1 100 ? -5.408 15.942 -6.541 1.00 90.62 100 HIS A O 1
ATOM 745 N N . LYS A 1 101 ? -3.230 16.481 -6.539 1.00 89.56 101 LYS A N 1
ATOM 746 C CA . LYS A 1 101 ? -3.223 17.133 -7.868 1.00 89.56 101 LYS A CA 1
ATOM 747 C C . LYS A 1 101 ? -3.735 16.208 -8.987 1.00 89.56 101 LYS A C 1
ATOM 749 O O . LYS A 1 101 ? -4.475 16.638 -9.874 1.00 89.56 101 LYS A O 1
ATOM 754 N N . GLU A 1 102 ? -3.385 14.928 -8.903 1.00 88.38 102 GLU A N 1
ATOM 755 C CA . GLU A 1 102 ? -3.729 13.898 -9.886 1.00 88.38 102 GLU A CA 1
ATOM 756 C C . GLU A 1 102 ? -5.167 13.395 -9.696 1.00 88.38 102 GLU A C 1
ATOM 758 O O . GLU A 1 102 ? -5.548 12.977 -8.601 1.00 88.38 102 GLU A O 1
ATOM 763 N N . VAL A 1 103 ? -5.963 13.418 -10.771 1.00 89.62 103 VAL A N 1
ATOM 764 C CA . VAL A 1 103 ? -7.387 13.026 -10.757 1.00 89.62 103 VAL A CA 1
ATOM 765 C C . VAL A 1 103 ? -7.560 11.565 -10.343 1.00 89.62 103 VAL A C 1
ATOM 767 O O . VAL A 1 103 ? -8.422 11.266 -9.522 1.00 89.62 103 VAL A O 1
ATOM 770 N N . ASP A 1 104 ? -6.714 10.670 -10.858 1.00 87.62 104 ASP A N 1
ATOM 771 C CA . ASP A 1 104 ? -6.797 9.234 -10.582 1.00 87.62 104 ASP A CA 1
ATOM 772 C C . ASP A 1 104 ? -6.534 8.901 -9.110 1.00 87.62 104 ASP A C 1
ATOM 774 O O . ASP A 1 104 ? -7.096 7.934 -8.595 1.00 87.62 104 ASP A O 1
ATOM 778 N N . ILE A 1 105 ? -5.731 9.719 -8.421 1.00 89.69 105 ILE A N 1
ATOM 779 C CA . ILE A 1 105 ? -5.504 9.570 -6.981 1.00 89.69 105 ILE A CA 1
ATOM 780 C C . ILE A 1 105 ? -6.748 9.976 -6.199 1.00 89.69 105 ILE A C 1
ATOM 782 O O . ILE A 1 105 ? -7.172 9.236 -5.311 1.00 89.69 105 ILE A O 1
ATOM 786 N N . ARG A 1 106 ? -7.362 11.111 -6.548 1.00 92.19 106 ARG A N 1
ATOM 787 C CA . ARG A 1 106 ? -8.579 11.579 -5.871 1.00 92.19 106 ARG A CA 1
ATOM 788 C C . ARG A 1 106 ? -9.729 10.587 -6.019 1.00 92.19 106 ARG A C 1
ATOM 790 O O . ARG A 1 106 ? -10.406 10.288 -5.039 1.00 92.19 106 ARG A O 1
ATOM 797 N N . GLU A 1 107 ? -9.931 10.059 -7.226 1.00 90.69 107 GLU A N 1
ATOM 798 C CA . GLU A 1 107 ? -10.976 9.065 -7.503 1.00 90.69 107 GLU A CA 1
ATOM 799 C C . GLU A 1 107 ? -10.761 7.787 -6.685 1.00 90.69 107 GLU A C 1
ATOM 801 O O . GLU A 1 107 ? -11.649 7.370 -5.940 1.00 90.69 107 GLU A O 1
ATOM 806 N N . ALA A 1 108 ? -9.555 7.214 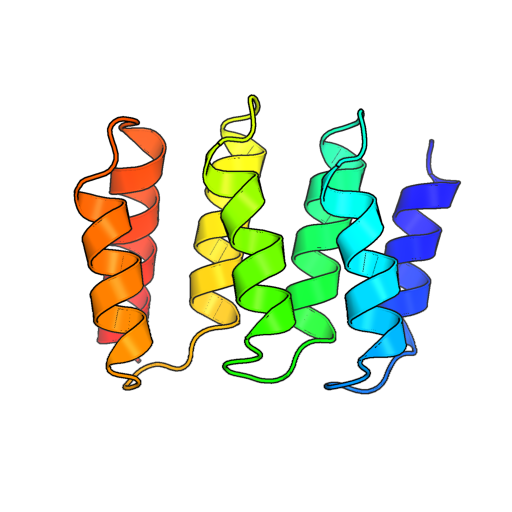-6.742 1.00 87.81 108 ALA A N 1
ATOM 807 C CA . ALA A 1 108 ? -9.232 6.003 -5.996 1.00 87.81 108 ALA A CA 1
ATOM 808 C C . ALA A 1 108 ? -9.318 6.210 -4.471 1.00 87.81 108 ALA A C 1
ATOM 810 O O . ALA A 1 108 ? -9.737 5.307 -3.744 1.00 87.81 108 ALA A O 1
ATOM 811 N N . ALA A 1 109 ? -8.961 7.395 -3.967 1.00 88.94 109 ALA A N 1
ATOM 812 C CA . ALA A 1 109 ? -9.112 7.726 -2.553 1.00 88.94 109 ALA A CA 1
ATOM 813 C C . ALA A 1 109 ? -10.589 7.761 -2.134 1.00 88.94 109 ALA A C 1
ATOM 815 O O . ALA A 1 109 ? -10.948 7.174 -1.112 1.00 88.94 109 ALA A O 1
ATOM 816 N N . GLY A 1 110 ? -11.460 8.370 -2.945 1.00 89.25 110 GLY A N 1
ATOM 817 C CA . GLY A 1 110 ? -12.906 8.392 -2.706 1.00 89.25 110 GLY A CA 1
ATOM 818 C C . GLY A 1 110 ? -13.530 6.995 -2.671 1.00 89.25 110 GLY A C 1
ATOM 819 O O . GLY A 1 110 ? -14.366 6.709 -1.809 1.00 89.25 110 GLY A O 1
ATOM 820 N N . GLU A 1 111 ? -13.082 6.096 -3.549 1.00 88.31 111 GLU A N 1
ATOM 821 C CA . GLU A 1 111 ? -13.496 4.687 -3.542 1.00 88.31 111 GLU A CA 1
ATOM 822 C C . GLU A 1 111 ? -13.069 3.969 -2.256 1.00 88.31 111 GLU A C 1
ATOM 824 O O . GLU A 1 111 ? -13.870 3.266 -1.632 1.00 88.31 111 GLU A O 1
ATOM 829 N N . VAL A 1 112 ? -11.817 4.162 -1.826 1.00 86.06 112 VAL A N 1
ATOM 830 C CA . VAL A 1 112 ? -11.299 3.556 -0.594 1.00 86.06 112 VAL A CA 1
ATOM 831 C C . VAL A 1 112 ? -12.046 4.068 0.634 1.00 86.06 112 VAL A C 1
ATOM 833 O O . VAL A 1 112 ? -12.457 3.247 1.454 1.00 86.06 112 VAL A O 1
ATOM 836 N N . ILE A 1 113 ? -12.271 5.381 0.745 1.00 85.19 113 ILE A N 1
ATOM 837 C CA . ILE A 1 113 ? -13.041 5.981 1.845 1.00 85.19 113 ILE A CA 1
ATOM 838 C C . ILE A 1 113 ? -14.454 5.404 1.869 1.00 85.19 113 ILE A C 1
ATOM 840 O O . ILE A 1 113 ? -14.886 4.900 2.901 1.00 85.19 113 ILE A O 1
ATOM 844 N N . SER A 1 114 ? -15.142 5.390 0.724 1.00 86.12 114 SER A N 1
ATOM 845 C CA . SER A 1 114 ? -16.502 4.846 0.619 1.00 86.12 114 SER A CA 1
ATOM 846 C C . SER A 1 114 ? -16.567 3.392 1.089 1.00 86.12 114 SER A C 1
ATOM 848 O O . SER A 1 114 ? -17.494 3.006 1.797 1.00 86.12 114 SER A O 1
ATOM 850 N N . ARG A 1 115 ? -15.555 2.586 0.744 1.00 83.88 115 ARG A N 1
ATOM 851 C CA . ARG A 1 115 ? -15.444 1.190 1.183 1.00 83.88 115 ARG A CA 1
ATOM 852 C C . ARG A 1 115 ? -15.177 1.062 2.685 1.00 83.88 115 ARG A C 1
ATOM 854 O O . ARG A 1 115 ? -15.666 0.118 3.296 1.00 83.88 115 ARG A O 1
ATOM 861 N N . LEU A 1 116 ? -14.383 1.959 3.268 1.00 78.12 116 LEU A N 1
ATOM 862 C CA . LEU A 1 116 ? -14.092 1.963 4.705 1.00 78.12 116 LEU A CA 1
ATOM 863 C C . LEU A 1 116 ? -15.288 2.446 5.533 1.00 78.12 116 LEU A C 1
ATOM 865 O O . LEU A 1 116 ? -15.503 1.913 6.611 1.00 78.12 116 LEU A O 1
ATOM 869 N N . SER A 1 117 ? -16.096 3.378 5.021 1.00 76.62 117 SER A N 1
ATOM 870 C CA . SER A 1 117 ? -17.318 3.858 5.686 1.00 76.62 117 SER A CA 1
ATOM 871 C C . SER A 1 117 ? -18.491 2.868 5.646 1.00 76.62 117 SER A C 1
ATOM 873 O O . SER A 1 117 ? -19.478 3.070 6.346 1.00 76.62 117 SER A O 1
ATOM 875 N N . GLN A 1 118 ? -18.421 1.837 4.799 1.00 75.12 118 GLN A N 1
ATOM 876 C CA . GLN A 1 118 ? -19.436 0.778 4.688 1.00 75.12 118 GLN A CA 1
ATOM 877 C C . GLN A 1 118 ? -19.117 -0.471 5.526 1.00 75.12 118 GLN A C 1
ATOM 879 O O . GLN A 1 118 ? -19.933 -1.393 5.559 1.00 75.12 118 GLN A O 1
ATOM 884 N N . LYS A 1 119 ? -17.930 -0.532 6.138 1.00 61.91 119 LYS A N 1
ATOM 885 C CA . LYS A 1 119 ? -17.535 -1.598 7.065 1.00 61.91 119 LYS A CA 1
ATOM 886 C C . LYS A 1 119 ? -17.965 -1.263 8.484 1.00 61.91 119 LYS A C 1
ATOM 888 O O . LYS A 1 119 ? -18.320 -2.231 9.190 1.00 61.91 119 LYS A O 1
#

Foldseek 3Di:
DVPLLVVLVVLLVPAAACPPVNLVVLLVQCPPPDVSSNLSSLVSLLRRYAQLRVSSLVSLVVQCPPPDLVSVLSSLVSLLSSYAQPDPVSVVVLVVQCVDPDPSSNVSSVVSVVVSVVD

Radius of gyration: 13.77 Å; chains: 1; bounding box: 33×35×29 Å

Organism: Alexandrium catenella (NCBI:txid2925)

Sequence (119 aa):
VEVRRTAVEALSSVAERGNEETIYAVSAFLGHQRPEVRQAAVGALVRVAETSDASAVTAVKVLLEDPSPEIRRSAIAALGKLLEAGDESVAQELSLLLEHKEVDIREAAGEVISRLSQK